Protein AF-A0A2P2QB20-F1 (afdb_monomer_lite)

pLDDT: mean 80.0, std 17.2, range [39.88, 95.81]

Radius of gyration: 18.42 Å; chains: 1; bounding box: 43×36×58 Å

InterPro domains:
  IPR040265 Protein CHUP1/IPGA1-like [PTHR31342] (1-76)
  IPR060071 IPGAL1-like, C-terminal [PF26700] (1-78)

Foldseek 3Di:
DVVVVVLLVVLVVLLVVLQVLLVVLVVVLVVDPDDPVNLVSLVVNLVSSVVSCVSSVHHDPSSVVSSVVSVVVNVVVVVVVVVVVVVVVVPPDDD

Structure (mmCIF, N/CA/C/O backbone):
data_AF-A0A2P2QB20-F1
#
_entry.id   AF-A0A2P2QB20-F1
#
loop_
_atom_site.group_PDB
_atom_site.id
_atom_site.type_symbol
_atom_site.label_atom_id
_atom_site.label_alt_id
_atom_site.label_comp_id
_atom_site.label_asym_id
_atom_site.label_entity_id
_atom_site.label_seq_id
_atom_site.pdbx_PDB_ins_code
_atom_site.Cartn_x
_atom_site.Cartn_y
_atom_site.Cartn_z
_atom_site.occupancy
_atom_site.B_iso_or_equiv
_atom_site.auth_seq_id
_atom_site.auth_comp_id
_atom_site.auth_asym_id
_atom_site.auth_atom_id
_atom_site.pdbx_PDB_model_num
ATOM 1 N N . MET A 1 1 ? -15.222 -0.365 28.065 1.00 62.03 1 MET A N 1
ATOM 2 C CA . MET A 1 1 ? -15.761 0.420 26.924 1.00 62.03 1 MET A CA 1
ATOM 3 C C . MET A 1 1 ? -14.778 1.453 26.352 1.00 62.03 1 MET A C 1
ATOM 5 O O . MET A 1 1 ? -14.877 1.716 25.164 1.00 62.03 1 MET A O 1
ATOM 9 N N . LEU A 1 2 ? -13.822 2.013 27.116 1.00 61.53 2 LEU A N 1
ATOM 10 C CA . LEU A 1 2 ? -12.831 2.985 26.597 1.00 61.53 2 LEU A CA 1
ATOM 11 C C . LEU A 1 2 ? -11.733 2.364 25.706 1.00 61.53 2 LEU A C 1
ATOM 13 O O . LEU A 1 2 ? -11.343 2.962 24.704 1.00 61.53 2 LEU A O 1
ATOM 17 N N . GLU A 1 3 ? -11.272 1.150 26.022 1.00 65.19 3 GLU A N 1
ATOM 18 C CA . GLU A 1 3 ? -10.196 0.480 25.268 1.00 65.19 3 GLU A CA 1
ATOM 19 C C . GLU A 1 3 ? -10.562 0.208 23.804 1.00 65.19 3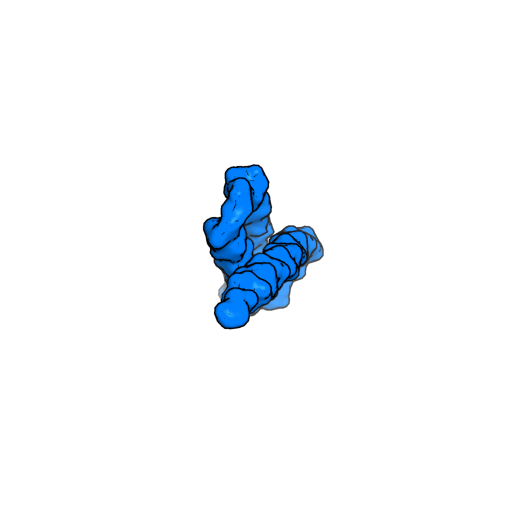 GLU A C 1
ATOM 21 O O . GLU A 1 3 ? -9.739 0.391 22.910 1.00 65.19 3 GLU A O 1
ATOM 26 N N . THR A 1 4 ? -11.823 -0.136 23.526 1.00 73.50 4 THR A N 1
ATOM 27 C CA . THR A 1 4 ? -12.314 -0.368 22.159 1.00 73.50 4 THR A CA 1
ATOM 28 C C . THR A 1 4 ? -12.188 0.885 21.282 1.00 73.50 4 THR A C 1
ATOM 30 O O . THR A 1 4 ? -11.875 0.785 20.092 1.00 73.50 4 THR A O 1
ATOM 33 N N . GLY A 1 5 ? -12.369 2.075 21.866 1.00 86.94 5 GLY A N 1
ATOM 34 C CA . GLY A 1 5 ? -12.201 3.351 21.169 1.00 86.94 5 GLY A CA 1
ATOM 35 C C . GLY A 1 5 ? -10.739 3.646 20.831 1.00 86.94 5 GLY A C 1
ATOM 36 O O . GLY A 1 5 ? -10.435 4.027 19.702 1.00 86.94 5 GLY A O 1
ATOM 37 N N . ILE A 1 6 ? -9.821 3.400 21.772 1.00 92.06 6 ILE A N 1
ATOM 38 C CA . ILE A 1 6 ? -8.376 3.593 21.566 1.00 92.06 6 ILE A CA 1
ATOM 39 C C . ILE A 1 6 ? -7.851 2.640 20.486 1.00 92.06 6 ILE A C 1
ATOM 41 O O . ILE A 1 6 ? -7.168 3.082 19.564 1.00 92.06 6 ILE A O 1
ATOM 45 N N . ILE A 1 7 ? -8.228 1.358 20.536 1.00 91.31 7 ILE A N 1
ATOM 46 C CA . ILE A 1 7 ? -7.847 0.370 19.512 1.00 91.31 7 ILE A CA 1
ATOM 47 C C . ILE A 1 7 ? -8.325 0.821 18.128 1.00 91.31 7 ILE A C 1
ATOM 49 O O . ILE A 1 7 ? -7.567 0.759 17.160 1.00 91.31 7 ILE A O 1
ATOM 53 N N . SER A 1 8 ? -9.558 1.322 18.031 1.00 91.50 8 SER A N 1
ATOM 54 C CA . SER A 1 8 ? -10.116 1.822 16.770 1.00 91.50 8 SER A CA 1
ATOM 55 C C . SER A 1 8 ? -9.337 3.027 16.232 1.00 91.50 8 SER A C 1
ATOM 57 O O . SER A 1 8 ? -9.054 3.092 15.036 1.00 91.50 8 SER A O 1
ATOM 59 N N . GLN A 1 9 ? -8.916 3.949 17.104 1.00 93.75 9 GLN A N 1
ATOM 60 C CA . GLN A 1 9 ? -8.074 5.081 16.708 1.00 93.75 9 GLN A CA 1
ATOM 61 C C . GLN A 1 9 ? -6.681 4.648 16.248 1.00 93.75 9 GLN A C 1
ATOM 63 O O . GLN A 1 9 ? -6.188 5.169 15.248 1.00 93.75 9 GLN A O 1
ATOM 68 N N . ILE A 1 10 ? -6.064 3.674 16.923 1.00 95.25 10 ILE A N 1
ATOM 69 C CA . ILE A 1 10 ? -4.766 3.121 16.517 1.00 95.25 10 ILE A CA 1
ATOM 70 C C . ILE A 1 10 ? -4.887 2.481 15.133 1.00 95.25 10 ILE A C 1
ATOM 72 O O . ILE A 1 10 ? -4.101 2.809 14.248 1.00 95.25 10 ILE A O 1
ATOM 76 N N . LYS A 1 11 ? -5.906 1.642 14.905 1.00 94.44 11 LYS A N 1
ATOM 77 C CA . LYS A 1 11 ? -6.171 1.040 13.588 1.00 94.44 11 LYS A CA 1
ATOM 78 C C . LYS A 1 11 ? -6.332 2.103 12.504 1.00 94.44 11 LYS A C 1
ATOM 80 O O . LYS A 1 11 ? -5.680 2.018 11.467 1.00 94.44 11 LYS A O 1
ATOM 85 N N . LEU A 1 12 ? -7.132 3.138 12.762 1.00 93.00 12 LEU A N 1
ATOM 86 C CA . LEU A 1 12 ? -7.331 4.240 11.821 1.00 93.00 12 LEU A CA 1
ATOM 87 C C . LEU A 1 12 ? -6.024 4.995 11.529 1.00 93.00 12 LEU A C 1
ATOM 89 O O . LEU A 1 12 ? -5.738 5.322 10.376 1.00 93.00 12 LEU A O 1
ATOM 93 N N . ALA A 1 13 ? -5.214 5.265 12.553 1.00 94.56 13 ALA A N 1
ATOM 94 C CA . ALA A 1 13 ? -3.912 5.901 12.389 1.00 94.56 13 ALA A CA 1
ATOM 95 C C . ALA A 1 13 ? -2.957 5.032 11.554 1.00 94.56 13 ALA A C 1
ATOM 97 O O . ALA A 1 13 ? -2.269 5.556 10.676 1.00 94.56 13 ALA A O 1
ATOM 98 N N . SER A 1 14 ? -2.961 3.712 11.761 1.00 95.06 14 SER A N 1
ATOM 99 C CA . SER A 1 14 ? -2.177 2.768 10.963 1.00 95.06 14 SER A CA 1
ATOM 100 C C . SER A 1 14 ? -2.605 2.760 9.494 1.00 95.06 14 SER A C 1
ATOM 102 O O . SER A 1 14 ? -1.738 2.804 8.626 1.00 95.06 14 SER A O 1
ATOM 104 N N . VAL A 1 15 ? -3.908 2.784 9.191 1.00 94.56 15 VAL A N 1
ATOM 105 C CA . VAL A 1 15 ? -4.411 2.866 7.803 1.00 94.56 15 VAL A CA 1
ATOM 106 C C . VAL A 1 15 ? -3.972 4.173 7.134 1.00 94.56 15 VAL A C 1
ATOM 108 O O . VAL A 1 15 ? -3.440 4.161 6.025 1.00 94.56 15 VAL A O 1
ATOM 111 N N . LYS A 1 16 ? -4.077 5.308 7.837 1.00 94.19 16 LYS A N 1
ATOM 112 C CA . LYS A 1 16 ? -3.584 6.604 7.334 1.00 94.19 16 LYS A CA 1
ATOM 113 C C . LYS A 1 16 ? -2.076 6.589 7.072 1.00 94.19 16 LYS A C 1
ATOM 115 O O . LYS A 1 16 ? -1.609 7.183 6.098 1.00 94.19 16 LYS A O 1
ATOM 120 N N . LEU A 1 17 ? -1.305 5.928 7.934 1.00 94.69 17 LEU A N 1
ATOM 121 C CA . LEU A 1 17 ? 0.128 5.740 7.732 1.00 94.69 17 LEU A CA 1
ATOM 122 C C . LEU A 1 17 ? 0.406 4.851 6.515 1.00 94.69 17 LEU A C 1
ATOM 124 O O . LEU A 1 17 ? 1.279 5.194 5.719 1.00 94.69 17 LEU A O 1
ATOM 128 N N . ALA A 1 18 ? -0.355 3.767 6.337 1.00 93.56 18 ALA A N 1
ATOM 129 C CA . ALA A 1 18 ? -0.251 2.901 5.168 1.00 93.56 18 ALA A CA 1
ATOM 130 C C . ALA A 1 18 ? -0.434 3.690 3.877 1.00 93.56 18 ALA A C 1
ATOM 132 O O . ALA A 1 18 ? 0.444 3.648 3.021 1.00 93.56 18 ALA A O 1
ATOM 133 N N . MET A 1 19 ? -1.480 4.511 3.785 1.00 91.75 19 MET A N 1
ATOM 134 C CA . MET A 1 19 ? -1.701 5.378 2.628 1.00 91.75 19 MET A CA 1
ATOM 135 C C . MET A 1 19 ? -0.503 6.305 2.354 1.00 91.75 19 MET A C 1
ATOM 137 O O . MET A 1 19 ? -0.053 6.417 1.213 1.00 91.75 19 MET A O 1
ATOM 141 N N . LYS A 1 20 ? 0.050 6.962 3.383 1.00 93.00 20 LYS A N 1
ATOM 142 C CA . LYS A 1 20 ? 1.235 7.828 3.226 1.00 93.00 20 LYS A CA 1
ATOM 143 C C . LYS A 1 20 ? 2.462 7.049 2.754 1.00 93.00 20 LYS A C 1
ATOM 145 O O . LYS A 1 20 ? 3.217 7.555 1.929 1.00 93.00 20 LYS A O 1
ATOM 150 N N . CYS A 1 21 ? 2.660 5.840 3.271 1.00 92.19 21 CYS A N 1
ATOM 151 C CA . CYS A 1 21 ? 3.744 4.962 2.855 1.00 92.19 21 CYS A CA 1
ATOM 152 C C . CYS A 1 21 ? 3.575 4.530 1.395 1.00 92.19 21 CYS A C 1
ATOM 154 O O . CYS A 1 21 ? 4.515 4.698 0.631 1.00 92.19 21 CYS A O 1
ATOM 156 N N . MET A 1 22 ? 2.381 4.093 0.977 1.00 90.88 22 MET A N 1
ATOM 157 C CA . MET A 1 22 ? 2.118 3.710 -0.417 1.00 90.88 22 MET A CA 1
ATOM 158 C C . MET A 1 22 ? 2.413 4.866 -1.377 1.00 90.88 22 MET A C 1
ATOM 160 O O . MET A 1 22 ? 3.097 4.673 -2.373 1.00 90.88 22 MET A O 1
ATOM 164 N N . LYS A 1 23 ? 1.996 6.093 -1.034 1.00 90.56 23 LYS A N 1
ATOM 165 C CA . LYS A 1 23 ? 2.314 7.293 -1.827 1.00 90.56 23 LYS A CA 1
ATOM 166 C C . LYS A 1 23 ? 3.822 7.547 -1.932 1.00 90.56 23 LYS A C 1
ATOM 168 O O . LYS A 1 23 ? 4.299 7.914 -2.999 1.00 90.56 23 LYS A O 1
ATOM 173 N N . ARG A 1 24 ? 4.571 7.352 -0.839 1.00 92.81 24 ARG A N 1
ATOM 174 C CA . ARG A 1 24 ? 6.038 7.495 -0.841 1.00 92.81 24 ARG A CA 1
ATOM 175 C C . ARG A 1 24 ? 6.726 6.411 -1.653 1.00 92.81 24 ARG A C 1
ATOM 177 O O . ARG A 1 24 ? 7.644 6.737 -2.388 1.00 92.81 24 ARG A O 1
ATOM 184 N N . VAL A 1 25 ? 6.282 5.163 -1.526 1.00 92.12 25 VAL A N 1
ATOM 185 C CA . VAL A 1 25 ? 6.786 4.049 -2.332 1.00 92.12 25 VAL A CA 1
ATOM 186 C C . VAL A 1 25 ? 6.563 4.368 -3.803 1.00 92.12 25 VAL A C 1
ATOM 188 O O . VAL A 1 25 ? 7.530 4.397 -4.546 1.00 92.12 25 VAL A O 1
ATOM 191 N N . SER A 1 26 ? 5.344 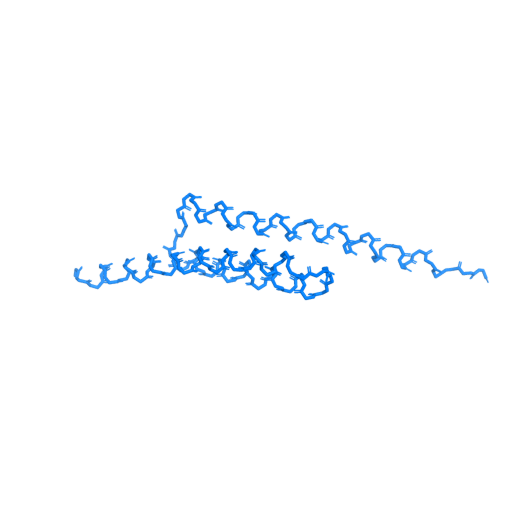4.743 -4.201 1.00 88.88 26 SER A N 1
ATOM 192 C CA . SER A 1 26 ? 5.061 5.146 -5.581 1.00 88.88 26 SER A CA 1
ATOM 193 C C . SER A 1 26 ? 5.971 6.271 -6.067 1.00 88.88 26 SER A C 1
ATOM 195 O O . SER A 1 26 ? 6.525 6.136 -7.144 1.00 88.88 26 SER A O 1
ATOM 197 N N . ALA A 1 27 ? 6.177 7.334 -5.281 1.00 90.69 27 ALA A N 1
ATOM 198 C CA . ALA A 1 27 ? 7.084 8.420 -5.659 1.00 90.69 27 ALA A CA 1
ATOM 199 C C . ALA A 1 27 ? 8.555 7.974 -5.761 1.00 90.69 27 ALA A C 1
ATOM 201 O O . ALA A 1 27 ? 9.267 8.442 -6.639 1.00 90.69 27 ALA A O 1
ATOM 202 N N . GLY A 1 28 ? 9.007 7.073 -4.882 1.00 89.19 28 GLY A N 1
ATOM 203 C CA . GLY A 1 28 ? 10.349 6.490 -4.945 1.00 89.19 28 GLY A CA 1
ATOM 204 C C . GLY A 1 28 ? 10.562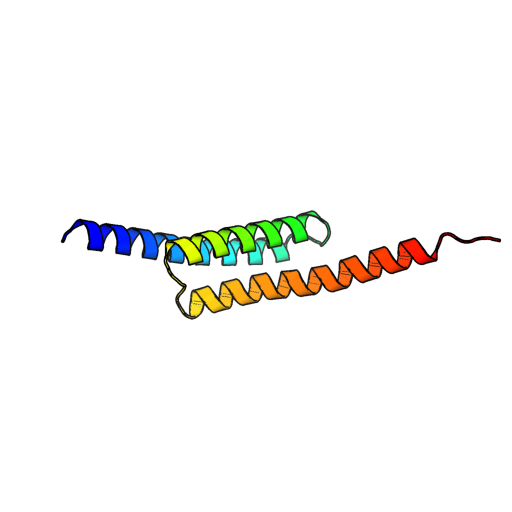 5.641 -6.197 1.00 89.19 28 GLY A C 1
ATOM 205 O O . GLY A 1 28 ? 11.631 5.702 -6.791 1.00 89.19 28 GLY A O 1
ATOM 206 N N . LEU A 1 29 ? 9.528 4.926 -6.646 1.00 88.31 29 LEU A N 1
ATOM 207 C CA . LEU A 1 29 ? 9.569 4.141 -7.885 1.00 88.31 29 LEU A CA 1
ATOM 208 C C . LEU A 1 29 ? 9.697 5.008 -9.142 1.00 88.31 29 LEU A C 1
ATOM 210 O O . LEU A 1 29 ? 10.221 4.536 -10.135 1.00 88.31 29 LEU A O 1
ATOM 214 N N . GLU A 1 30 ? 9.261 6.270 -9.108 1.00 86.62 30 GLU A N 1
ATOM 215 C CA . GLU A 1 30 ? 9.489 7.193 -10.232 1.00 86.62 30 GLU A CA 1
ATOM 216 C C . GLU A 1 30 ? 10.940 7.718 -10.279 1.00 86.62 30 GLU A C 1
ATOM 218 O O . GLU A 1 30 ? 11.349 8.311 -11.274 1.00 86.62 30 GLU A O 1
ATOM 223 N N . ILE A 1 31 ? 11.710 7.552 -9.195 1.00 87.06 31 ILE A N 1
ATOM 224 C CA . ILE A 1 31 ? 13.109 8.003 -9.086 1.00 87.06 31 ILE A CA 1
ATOM 225 C C . ILE A 1 31 ? 14.079 6.862 -9.414 1.00 87.06 31 ILE A C 1
ATOM 227 O O . ILE A 1 31 ? 15.152 7.108 -9.963 1.00 87.06 31 ILE A O 1
ATOM 231 N N . VAL A 1 32 ? 13.726 5.629 -9.047 1.00 83.69 32 VAL A N 1
ATOM 232 C CA . VAL A 1 32 ? 14.545 4.444 -9.318 1.00 83.69 32 VAL A CA 1
ATOM 233 C C . VAL A 1 32 ? 14.411 4.064 -10.795 1.00 83.69 32 VAL A C 1
ATOM 235 O O . VAL A 1 32 ? 13.321 3.750 -11.260 1.00 83.69 32 VAL A O 1
ATOM 238 N N . ASP A 1 33 ? 15.526 4.066 -11.528 1.00 77.00 33 ASP A N 1
ATOM 239 C CA . ASP A 1 33 ? 15.578 3.706 -12.954 1.00 77.00 33 ASP A CA 1
ATOM 240 C C . ASP A 1 33 ? 15.697 2.185 -13.146 1.00 77.00 33 ASP A C 1
ATOM 242 O O . ASP A 1 33 ? 16.687 1.658 -13.658 1.00 77.00 33 ASP A O 1
ATOM 246 N N . GLY A 1 34 ? 14.688 1.456 -12.672 1.00 75.75 34 GLY A N 1
ATOM 247 C CA . GLY A 1 34 ? 14.626 0.009 -12.827 1.00 75.75 34 GLY A CA 1
ATOM 248 C C . GLY A 1 34 ? 15.618 -0.789 -11.978 1.00 75.75 34 GLY A C 1
ATOM 249 O O . GLY A 1 34 ? 16.452 -0.274 -11.233 1.00 75.75 34 GLY A O 1
ATOM 250 N N . GLY A 1 35 ? 15.529 -2.112 -12.110 1.00 81.50 35 GLY A N 1
ATOM 251 C CA . GLY A 1 35 ? 16.463 -3.050 -11.492 1.00 81.50 35 GLY A CA 1
ATOM 252 C C . GLY A 1 35 ? 16.004 -3.606 -10.136 1.00 81.50 35 GLY A C 1
ATOM 253 O O . GLY A 1 35 ? 14.852 -3.440 -9.736 1.00 81.50 35 GLY A O 1
ATOM 254 N N . PRO A 1 36 ? 16.893 -4.328 -9.430 1.00 82.38 36 PRO A N 1
ATOM 255 C CA . PRO A 1 36 ? 16.531 -5.080 -8.226 1.00 82.38 36 PRO A CA 1
ATOM 256 C C . PRO A 1 36 ? 16.068 -4.189 -7.063 1.00 82.38 36 PRO A C 1
ATOM 258 O O . PRO A 1 36 ? 15.266 -4.630 -6.245 1.00 82.38 36 PRO A O 1
ATOM 261 N N . GLU A 1 37 ? 16.532 -2.938 -7.005 1.00 87.12 37 GLU A N 1
ATOM 262 C CA . GLU A 1 37 ? 16.123 -1.968 -5.984 1.00 87.12 37 GLU A CA 1
ATOM 263 C C . GLU A 1 37 ? 14.649 -1.558 -6.135 1.00 87.12 37 GLU A C 1
ATOM 265 O O . GLU A 1 37 ? 13.925 -1.470 -5.141 1.00 87.12 37 GLU A O 1
ATOM 270 N N . GLU A 1 38 ? 14.172 -1.384 -7.374 1.00 87.12 38 GLU A N 1
ATOM 271 C CA . GLU A 1 38 ? 12.764 -1.087 -7.659 1.00 87.12 38 GLU A CA 1
ATOM 272 C C . GLU A 1 38 ? 11.864 -2.244 -7.196 1.00 87.12 38 GLU A C 1
ATOM 274 O O . GLU A 1 38 ? 10.879 -2.044 -6.480 1.00 87.12 38 GLU A O 1
ATOM 279 N N . GLU A 1 39 ? 12.232 -3.476 -7.560 1.00 86.31 39 GLU A N 1
ATOM 280 C CA . GLU A 1 39 ? 11.484 -4.680 -7.195 1.00 86.31 39 GLU A CA 1
ATOM 281 C C . GLU A 1 39 ? 11.442 -4.876 -5.675 1.00 86.31 39 GLU A C 1
ATOM 283 O O . GLU A 1 39 ? 10.381 -5.162 -5.106 1.00 86.31 39 GLU A O 1
ATOM 288 N N . GLU A 1 40 ? 12.572 -4.673 -4.995 1.00 89.31 40 GLU A N 1
ATOM 289 C CA . GLU A 1 40 ? 12.638 -4.772 -3.544 1.00 89.31 40 GLU A CA 1
ATOM 290 C C . GLU A 1 40 ? 11.743 -3.725 -2.871 1.00 89.31 40 GLU A C 1
ATOM 292 O O . GLU A 1 40 ? 10.965 -4.067 -1.972 1.00 89.31 40 GLU A O 1
ATOM 297 N N . LEU A 1 41 ? 11.778 -2.477 -3.343 1.00 90.69 41 LEU A N 1
ATOM 298 C CA . LEU A 1 41 ? 10.950 -1.394 -2.817 1.00 90.69 41 LEU A CA 1
ATOM 299 C C . LEU A 1 41 ? 9.452 -1.707 -2.966 1.00 90.69 41 LEU A C 1
ATOM 301 O O . LEU A 1 41 ? 8.672 -1.508 -2.025 1.00 90.69 41 LEU A O 1
ATOM 305 N N . ILE A 1 42 ? 9.046 -2.272 -4.107 1.00 90.19 42 ILE A N 1
ATOM 306 C CA . ILE A 1 42 ? 7.674 -2.738 -4.337 1.00 90.19 42 ILE A CA 1
ATOM 307 C C . ILE A 1 42 ? 7.306 -3.853 -3.351 1.00 90.19 42 ILE A C 1
ATOM 309 O O . ILE A 1 42 ? 6.268 -3.774 -2.685 1.00 90.19 42 ILE A O 1
ATOM 313 N N . VAL A 1 43 ? 8.135 -4.894 -3.228 1.00 90.62 43 VAL A N 1
ATOM 314 C CA . VAL A 1 43 ? 7.862 -6.044 -2.350 1.00 90.62 43 VAL A CA 1
ATOM 315 C C . VAL A 1 43 ? 7.752 -5.604 -0.892 1.00 90.62 43 VAL A C 1
ATOM 317 O O . VAL A 1 43 ? 6.850 -6.056 -0.176 1.00 90.62 43 VAL A O 1
ATOM 320 N N . GLN A 1 44 ? 8.624 -4.706 -0.440 1.00 92.50 44 GLN A N 1
ATOM 321 C CA . GLN A 1 44 ? 8.569 -4.143 0.905 1.00 92.50 44 GLN A CA 1
ATOM 322 C C . GLN A 1 44 ? 7.280 -3.342 1.124 1.00 92.50 44 GLN A C 1
ATOM 324 O O . GLN A 1 44 ? 6.585 -3.568 2.121 1.00 92.50 44 GLN A O 1
ATOM 329 N N . GLY A 1 45 ? 6.906 -2.478 0.176 1.00 92.75 45 GLY A N 1
ATOM 330 C CA . GLY A 1 45 ? 5.665 -1.707 0.240 1.00 92.75 45 GLY A CA 1
ATOM 331 C C . GLY A 1 45 ? 4.420 -2.601 0.304 1.00 92.75 45 GLY A C 1
ATOM 332 O O . GLY A 1 45 ? 3.572 -2.423 1.182 1.00 92.75 45 GLY A O 1
ATOM 333 N N . VAL A 1 46 ? 4.339 -3.632 -0.542 1.00 92.00 46 VAL A N 1
ATOM 334 C CA . VAL A 1 46 ? 3.216 -4.585 -0.543 1.00 92.00 46 VAL A CA 1
ATOM 335 C C . VAL A 1 46 ? 3.138 -5.362 0.774 1.00 92.00 46 VAL A C 1
ATOM 337 O O . VAL A 1 46 ? 2.057 -5.479 1.359 1.00 92.00 46 VAL A O 1
ATOM 340 N N . ARG A 1 47 ? 4.269 -5.871 1.283 1.00 93.38 47 ARG A N 1
ATOM 341 C CA . ARG A 1 47 ? 4.323 -6.604 2.562 1.00 93.38 47 ARG A CA 1
ATOM 342 C C . ARG A 1 47 ? 3.877 -5.733 3.726 1.00 93.38 47 ARG A C 1
ATOM 344 O O . ARG A 1 47 ? 3.111 -6.193 4.574 1.00 93.38 47 ARG A O 1
ATOM 351 N N . PHE A 1 48 ? 4.335 -4.487 3.761 1.00 94.75 48 PHE A N 1
ATOM 352 C CA . PHE A 1 48 ? 3.938 -3.531 4.781 1.00 94.75 48 PHE A CA 1
ATOM 353 C C . PHE A 1 48 ? 2.427 -3.272 4.747 1.00 94.75 48 PHE A C 1
ATOM 355 O O . PHE A 1 48 ? 1.756 -3.443 5.767 1.00 94.75 48 PHE A O 1
ATOM 362 N N . ALA A 1 49 ? 1.867 -2.946 3.579 1.00 93.50 49 ALA A N 1
ATOM 363 C CA . ALA A 1 49 ? 0.433 -2.710 3.438 1.00 93.50 49 ALA A CA 1
ATOM 364 C C . ALA A 1 49 ? -0.397 -3.935 3.842 1.00 93.50 49 ALA A C 1
ATOM 366 O O . ALA A 1 49 ? -1.365 -3.801 4.587 1.00 93.50 49 ALA A O 1
ATOM 367 N N . PHE A 1 50 ? 0.020 -5.143 3.458 1.00 92.69 50 PHE A N 1
ATOM 368 C CA . PHE A 1 50 ? -0.665 -6.362 3.882 1.00 92.69 50 PHE A CA 1
ATOM 369 C C . PHE A 1 50 ? -0.688 -6.518 5.410 1.00 92.69 50 PHE A C 1
ATOM 371 O O . PHE A 1 50 ? -1.721 -6.858 5.984 1.00 92.69 50 PHE A O 1
ATOM 378 N N . ARG A 1 51 ? 0.414 -6.214 6.108 1.00 95.81 51 ARG A N 1
ATOM 379 C CA . ARG A 1 51 ? 0.444 -6.261 7.581 1.00 95.81 51 ARG A CA 1
ATOM 380 C C . ARG A 1 51 ? -0.517 -5.256 8.210 1.00 95.81 51 ARG A C 1
ATOM 382 O O . ARG A 1 51 ? -1.215 -5.618 9.156 1.00 95.81 51 ARG A O 1
ATOM 389 N N . VAL A 1 52 ? -0.599 -4.037 7.677 1.00 95.56 52 VAL A N 1
ATOM 390 C CA . VAL A 1 52 ? -1.550 -3.034 8.179 1.00 95.56 52 VAL A CA 1
ATOM 391 C C . VAL A 1 52 ? -2.993 -3.445 7.892 1.00 95.56 52 VAL A C 1
ATOM 393 O O . VAL A 1 52 ? -3.834 -3.309 8.775 1.00 95.56 52 VAL A O 1
ATOM 396 N N . HIS A 1 53 ? -3.275 -4.006 6.715 1.00 93.44 53 HIS A N 1
ATOM 397 C CA . HIS A 1 53 ? -4.593 -4.541 6.370 1.00 93.44 53 HIS A CA 1
ATOM 398 C C . HIS A 1 53 ? -5.049 -5.599 7.385 1.00 93.44 53 HIS A C 1
ATOM 400 O O . HIS A 1 53 ? -6.139 -5.485 7.948 1.00 93.44 53 HIS A O 1
ATOM 406 N N . GLN A 1 54 ? -4.194 -6.589 7.674 1.00 95.31 54 GLN A N 1
ATOM 407 C CA . GLN A 1 54 ? -4.484 -7.643 8.655 1.00 95.31 54 GLN A CA 1
ATOM 408 C C . GLN A 1 54 ? -4.705 -7.076 10.066 1.00 95.31 54 GLN A C 1
ATOM 410 O O . GLN A 1 54 ? -5.568 -7.556 10.795 1.00 95.31 54 GLN A O 1
ATOM 415 N N . PHE A 1 55 ? -3.941 -6.051 10.451 1.00 94.44 55 PHE A N 1
ATOM 416 C CA . PHE A 1 55 ? -4.066 -5.402 11.756 1.00 94.44 55 PHE A CA 1
ATOM 417 C C . PHE A 1 55 ? -5.359 -4.581 11.890 1.00 94.44 55 PHE A C 1
ATOM 419 O O . PHE A 1 55 ? -6.083 -4.694 12.883 1.00 94.44 55 PHE A O 1
ATOM 426 N N . ALA A 1 56 ? -5.665 -3.753 10.891 1.00 93.88 56 ALA A N 1
ATOM 427 C CA . ALA A 1 56 ? -6.833 -2.880 10.897 1.00 93.88 56 ALA A CA 1
ATOM 428 C C . ALA A 1 56 ? -8.141 -3.647 10.645 1.00 93.88 56 ALA A C 1
ATOM 430 O O . ALA A 1 56 ? -9.192 -3.227 11.129 1.00 93.88 56 ALA A O 1
ATOM 431 N N . GLY A 1 57 ? -8.067 -4.810 9.991 1.00 93.25 57 GLY A N 1
ATOM 432 C CA . GLY A 1 57 ? -9.228 -5.583 9.549 1.00 93.25 57 GLY A CA 1
ATOM 433 C C . GLY A 1 57 ? -9.777 -5.103 8.205 1.00 93.25 57 GLY A C 1
ATOM 434 O O . GLY A 1 57 ? -10.964 -5.264 7.946 1.00 93.25 57 GLY A O 1
ATOM 435 N N . GLY A 1 58 ? -8.931 -4.480 7.381 1.00 92.00 58 GLY A N 1
ATOM 436 C CA . GLY A 1 58 ? -9.313 -3.905 6.097 1.00 92.00 58 GLY A CA 1
ATOM 437 C C . GLY A 1 58 ? -8.778 -2.493 5.878 1.00 92.00 58 GLY A C 1
ATOM 438 O O . GLY A 1 58 ? -8.167 -1.882 6.756 1.00 92.00 58 GLY A O 1
ATOM 439 N N . PHE A 1 59 ? -9.037 -1.984 4.679 1.00 90.88 59 PHE A N 1
ATOM 440 C CA . PHE A 1 59 ? -8.734 -0.625 4.246 1.00 90.88 59 PHE A CA 1
ATOM 441 C 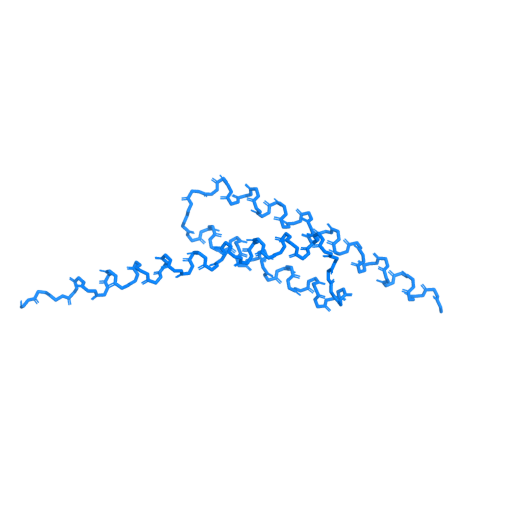C . PHE A 1 59 ? -10.004 0.055 3.739 1.00 90.88 59 PHE A C 1
ATOM 443 O O . PHE A 1 59 ? -10.931 -0.607 3.275 1.00 90.88 59 PHE A O 1
ATOM 450 N N . ASP A 1 60 ? -10.032 1.384 3.807 1.00 89.00 60 ASP A N 1
ATOM 451 C CA . ASP A 1 60 ? -11.018 2.179 3.083 1.00 89.00 60 ASP A CA 1
ATOM 452 C C . ASP A 1 60 ? -10.761 2.130 1.565 1.00 89.00 60 ASP A C 1
ATOM 454 O O . ASP A 1 60 ? -9.715 1.668 1.100 1.00 89.00 60 ASP A O 1
ATOM 458 N N . VAL A 1 61 ? -11.728 2.615 0.785 1.00 88.94 61 VAL A N 1
ATOM 459 C CA . VAL A 1 61 ? -11.708 2.548 -0.684 1.00 88.94 61 VAL A CA 1
ATOM 460 C C . VAL A 1 61 ? -10.481 3.242 -1.283 1.00 88.94 61 VAL A C 1
ATOM 462 O O . VAL A 1 61 ? -9.868 2.706 -2.208 1.00 88.94 61 VAL A O 1
ATOM 465 N N . GLU A 1 62 ? -10.087 4.403 -0.756 1.00 87.25 62 GLU A N 1
ATOM 466 C CA . GLU A 1 62 ? -8.936 5.145 -1.278 1.00 87.25 62 GLU A CA 1
ATOM 467 C C . GLU A 1 62 ? -7.629 4.411 -0.975 1.00 87.25 62 GLU A C 1
ATOM 469 O O . GLU A 1 62 ? -6.773 4.263 -1.851 1.00 87.25 62 GLU A O 1
ATOM 474 N N . THR A 1 63 ? -7.487 3.894 0.247 1.00 86.94 63 T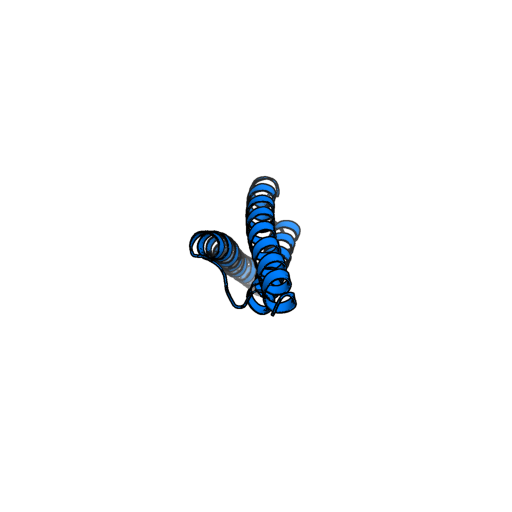HR A N 1
ATOM 475 C CA . THR A 1 63 ? -6.305 3.121 0.642 1.00 86.94 63 THR A CA 1
ATOM 476 C C . THR A 1 63 ? -6.206 1.801 -0.132 1.00 86.94 63 THR A C 1
ATOM 478 O O . THR A 1 63 ? -5.112 1.430 -0.564 1.00 86.94 63 THR A O 1
ATOM 481 N N . MET A 1 64 ? -7.328 1.114 -0.381 1.00 89.69 64 MET A N 1
ATOM 482 C CA . MET A 1 64 ? -7.367 -0.087 -1.228 1.00 89.69 64 MET A CA 1
ATOM 483 C C . MET A 1 64 ? -6.895 0.202 -2.650 1.00 89.69 64 MET A C 1
ATOM 485 O O . MET A 1 64 ? -6.125 -0.583 -3.202 1.00 89.69 64 MET A O 1
ATOM 489 N N . ARG A 1 65 ? -7.311 1.335 -3.229 1.00 90.06 65 ARG A N 1
ATOM 490 C CA . ARG A 1 65 ? -6.881 1.746 -4.569 1.00 90.06 65 ARG A CA 1
ATOM 491 C C . ARG A 1 65 ? -5.367 1.942 -4.638 1.00 90.06 65 ARG A C 1
ATOM 493 O O . ARG A 1 65 ? -4.723 1.346 -5.494 1.00 90.06 65 ARG A O 1
ATOM 500 N N . ALA A 1 66 ? -4.795 2.690 -3.693 1.00 87.31 66 ALA A N 1
ATOM 501 C CA . ALA A 1 66 ? -3.350 2.925 -3.634 1.00 87.31 66 ALA A CA 1
ATOM 502 C C . ALA A 1 66 ? -2.548 1.622 -3.447 1.00 87.31 66 ALA A C 1
ATOM 504 O O . ALA A 1 66 ? -1.482 1.444 -4.033 1.00 87.31 66 ALA A O 1
ATOM 505 N N . PHE A 1 67 ? -3.064 0.685 -2.647 1.00 87.12 67 PHE A N 1
ATOM 506 C CA . PHE A 1 67 ? -2.450 -0.632 -2.482 1.00 87.12 67 PHE A CA 1
ATOM 507 C C . PHE A 1 67 ? -2.521 -1.479 -3.760 1.00 87.12 67 PHE A C 1
ATOM 509 O O . PHE A 1 67 ? -1.559 -2.167 -4.106 1.00 87.12 67 PHE A O 1
ATOM 516 N N . GLN A 1 68 ? -3.649 -1.435 -4.468 1.00 87.06 68 GLN A N 1
ATOM 517 C CA . GLN A 1 68 ? -3.847 -2.178 -5.708 1.00 87.06 68 GLN A CA 1
ATOM 518 C C . GLN A 1 68 ? -2.912 -1.687 -6.814 1.00 87.06 68 GLN A C 1
ATOM 520 O O . GLN A 1 68 ? -2.263 -2.511 -7.451 1.00 87.06 68 GLN A O 1
ATOM 525 N N . GLU A 1 69 ? -2.761 -0.369 -6.955 1.00 86.38 69 GLU A N 1
ATOM 526 C CA . GLU A 1 69 ? -1.796 0.248 -7.872 1.00 86.38 69 GLU A CA 1
ATOM 527 C C . GLU A 1 69 ? -0.369 -0.253 -7.607 1.00 86.38 69 GLU A C 1
ATOM 529 O O . GLU A 1 69 ? 0.326 -0.664 -8.537 1.00 86.38 69 GLU A O 1
ATOM 534 N N . LEU A 1 70 ? 0.051 -0.314 -6.337 1.00 84.00 70 LEU A N 1
ATOM 535 C CA . LEU A 1 70 ? 1.374 -0.832 -5.981 1.00 84.00 70 LEU A CA 1
ATOM 536 C C . LEU A 1 70 ? 1.539 -2.322 -6.329 1.00 84.00 70 LEU A C 1
ATOM 538 O O . LEU A 1 70 ? 2.573 -2.731 -6.857 1.00 84.00 70 LEU A O 1
ATOM 542 N N . ARG A 1 71 ? 0.520 -3.142 -6.049 1.00 82.44 71 ARG A N 1
ATOM 543 C CA . ARG A 1 71 ? 0.533 -4.580 -6.359 1.00 82.44 71 ARG A CA 1
ATOM 544 C C . ARG A 1 71 ? 0.578 -4.844 -7.864 1.00 82.44 71 ARG A C 1
ATOM 546 O O . ARG A 1 71 ? 1.207 -5.804 -8.311 1.00 82.44 71 ARG A O 1
ATOM 553 N N . ASP A 1 72 ? -0.118 -4.032 -8.648 1.00 83.25 72 ASP A N 1
ATOM 554 C CA . ASP A 1 72 ? -0.171 -4.201 -10.095 1.00 83.25 72 ASP A CA 1
ATOM 555 C C . ASP A 1 72 ? 1.170 -3.806 -10.739 1.00 83.25 72 ASP A C 1
ATOM 557 O O . ASP A 1 72 ? 1.631 -4.511 -11.642 1.00 83.25 72 ASP A O 1
ATOM 561 N N . LYS A 1 73 ? 1.883 -2.811 -10.183 1.00 77.06 73 LYS A N 1
ATOM 562 C CA . LYS A 1 73 ? 3.292 -2.544 -10.530 1.00 77.06 73 LYS A CA 1
ATOM 563 C C . LYS A 1 73 ? 4.180 -3.777 -10.288 1.00 77.06 73 LYS A C 1
ATOM 565 O O . LYS A 1 73 ? 4.917 -4.160 -11.195 1.00 77.06 73 LYS A O 1
ATOM 570 N N . THR A 1 74 ? 4.014 -4.491 -9.161 1.00 72.00 74 THR A N 1
ATOM 571 C CA . THR A 1 74 ? 4.732 -5.760 -8.879 1.00 72.00 74 THR A CA 1
ATOM 572 C C . THR A 1 74 ? 4.528 -6.811 -9.969 1.00 72.00 74 THR A C 1
ATOM 574 O O . THR A 1 74 ? 5.460 -7.510 -10.366 1.00 72.00 74 THR A O 1
ATOM 577 N N . ARG A 1 75 ? 3.287 -6.959 -1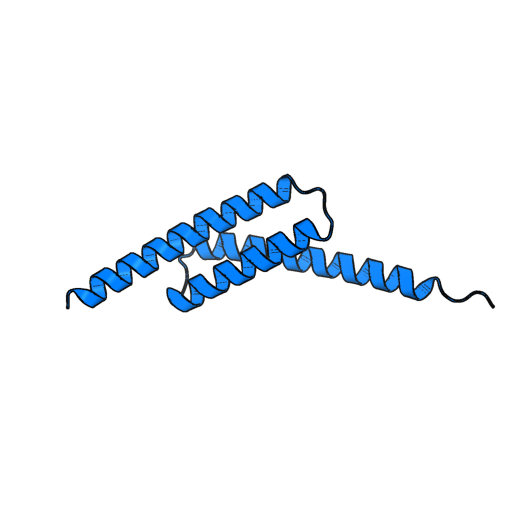0.447 1.00 67.62 75 ARG A N 1
ATOM 578 C CA . ARG A 1 75 ? 2.941 -7.963 -11.463 1.00 67.62 75 ARG A CA 1
ATOM 579 C C . ARG A 1 75 ? 3.581 -7.648 -12.808 1.00 67.62 75 ARG A C 1
ATOM 581 O O . ARG A 1 75 ? 3.976 -8.579 -13.503 1.00 67.62 75 ARG A O 1
ATOM 588 N N . SER A 1 76 ? 3.716 -6.368 -13.149 1.00 63.59 76 SER A N 1
ATOM 589 C CA . SER A 1 76 ? 4.409 -5.958 -14.372 1.00 63.59 76 SER A CA 1
ATOM 590 C C . SER A 1 76 ? 5.907 -6.304 -14.318 1.00 63.59 76 SER A C 1
ATOM 592 O O . SER A 1 76 ? 6.426 -6.892 -15.268 1.00 63.59 76 SER A O 1
ATOM 594 N N . CYS A 1 77 ? 6.563 -6.098 -13.166 1.00 57.53 77 CYS A N 1
ATOM 595 C CA . CYS A 1 77 ? 7.975 -6.448 -12.965 1.00 57.53 77 CYS A CA 1
ATOM 596 C C . CYS A 1 77 ? 8.220 -7.962 -13.102 1.00 57.53 77 CYS A C 1
ATOM 598 O O . CYS A 1 77 ? 9.198 -8.392 -13.720 1.00 57.53 77 CYS A O 1
ATOM 600 N N . HIS A 1 78 ? 7.300 -8.794 -12.595 1.00 55.97 78 HIS A N 1
ATOM 601 C CA . HIS A 1 78 ? 7.436 -10.252 -12.664 1.00 55.97 78 HIS A CA 1
ATOM 602 C C . HIS A 1 78 ? 7.443 -10.793 -14.107 1.00 55.97 78 HIS A C 1
ATOM 604 O O . HIS A 1 78 ? 8.205 -11.710 -14.424 1.00 55.97 78 HIS A O 1
ATOM 610 N N . VAL A 1 79 ? 6.650 -10.195 -15.005 1.00 53.62 79 VAL A N 1
ATOM 611 C CA . VAL A 1 79 ? 6.596 -10.574 -16.433 1.00 53.62 79 VAL A CA 1
ATOM 612 C C . VAL A 1 79 ? 7.899 -10.213 -17.163 1.00 53.62 79 VAL A C 1
ATOM 614 O O . VAL A 1 79 ? 8.327 -10.927 -18.078 1.00 53.62 79 VAL A O 1
ATOM 617 N N . GLN A 1 80 ? 8.563 -9.137 -16.742 1.00 49.25 80 GLN A N 1
ATOM 618 C CA . GLN A 1 80 ? 9.822 -8.670 -17.323 1.00 49.25 80 GLN A CA 1
ATOM 619 C C . GLN A 1 80 ? 11.019 -9.528 -16.869 1.00 49.25 80 GLN A C 1
ATOM 621 O O . GLN A 1 80 ? 11.859 -9.897 -17.693 1.00 49.25 80 GLN A O 1
ATOM 626 N N . CYS A 1 81 ? 11.049 -9.942 -15.598 1.00 49.75 81 CYS A N 1
ATOM 627 C CA . CYS A 1 81 ? 12.125 -10.767 -15.037 1.00 49.75 81 CYS A CA 1
ATOM 628 C C . CYS A 1 81 ? 12.101 -12.220 -15.568 1.00 49.75 81 CYS A C 1
ATOM 630 O O . CYS A 1 81 ? 13.149 -12.779 -15.905 1.00 49.75 81 CYS A O 1
ATOM 632 N N . GLN A 1 82 ? 10.911 -12.812 -15.776 1.00 46.62 82 GLN A N 1
ATOM 633 C CA . GLN A 1 82 ? 10.789 -14.130 -16.427 1.00 46.62 82 GLN A CA 1
ATOM 634 C C . GLN A 1 82 ? 11.267 -14.121 -17.891 1.00 46.62 82 GLN A C 1
ATOM 636 O O . GLN A 1 82 ? 11.931 -15.063 -18.328 1.00 46.62 82 GLN A O 1
ATOM 641 N N . ASN A 1 83 ? 10.995 -13.050 -18.648 1.00 47.72 83 ASN A N 1
ATOM 642 C CA . ASN A 1 83 ? 11.471 -12.921 -20.032 1.00 47.72 83 ASN A CA 1
ATOM 643 C C . ASN A 1 83 ? 13.002 -12.817 -20.123 1.00 47.72 83 ASN A C 1
ATOM 645 O O . ASN A 1 83 ? 13.609 -13.337 -21.063 1.00 47.72 83 ASN A O 1
ATOM 649 N N . GLN A 1 84 ? 13.647 -12.168 -19.151 1.00 48.00 84 GLN A N 1
ATOM 650 C CA . GLN A 1 84 ? 15.103 -12.039 -19.140 1.00 48.00 84 GLN A CA 1
ATOM 651 C C . GLN A 1 84 ? 15.794 -13.351 -18.738 1.00 48.00 84 GLN A C 1
ATOM 653 O O . GLN A 1 84 ? 16.779 -13.729 -19.373 1.00 48.00 84 GLN A O 1
ATOM 658 N N . GLN A 1 85 ? 15.238 -14.110 -17.786 1.00 47.38 85 GLN A N 1
ATOM 659 C CA . GLN A 1 85 ? 15.745 -15.446 -17.436 1.00 47.38 85 GLN A CA 1
ATOM 660 C C . GLN A 1 85 ? 15.593 -16.460 -18.585 1.00 47.38 85 GLN A C 1
ATOM 662 O O . GLN A 1 85 ? 16.525 -17.221 -18.847 1.00 47.38 85 GLN A O 1
ATOM 667 N N . GLN A 1 86 ? 14.484 -16.429 -19.338 1.00 48.88 86 GLN A N 1
ATOM 668 C CA . GLN A 1 86 ? 14.317 -17.286 -20.522 1.00 48.88 86 GLN A CA 1
ATOM 669 C C . GLN A 1 86 ? 15.295 -16.930 -21.657 1.00 48.88 86 GLN A C 1
ATOM 671 O O . GLN A 1 86 ? 15.811 -17.827 -22.321 1.00 48.88 86 GLN A O 1
ATOM 676 N N . LYS A 1 87 ? 15.640 -15.648 -21.853 1.00 44.75 87 LYS A N 1
ATOM 677 C CA . LYS A 1 87 ? 16.666 -15.245 -22.838 1.00 44.75 87 LYS A CA 1
ATOM 678 C C . LYS A 1 87 ? 18.087 -15.681 -22.468 1.00 44.75 87 LYS A C 1
ATOM 680 O O . LYS A 1 87 ? 18.891 -15.900 -23.372 1.00 44.75 87 LYS A O 1
ATOM 685 N N . ILE A 1 88 ? 18.408 -15.802 -21.179 1.00 49.72 88 ILE A N 1
ATOM 686 C CA . ILE A 1 88 ? 19.740 -16.231 -20.719 1.00 49.72 88 ILE A CA 1
ATOM 687 C C . ILE A 1 88 ? 19.885 -17.757 -20.822 1.00 49.72 88 ILE A C 1
ATOM 689 O O . ILE A 1 88 ? 20.933 -18.236 -21.250 1.00 49.72 88 ILE A O 1
ATOM 693 N N . LEU A 1 89 ? 18.827 -18.520 -20.523 1.00 45.06 89 LEU A N 1
ATOM 694 C CA . LEU A 1 89 ? 18.850 -19.985 -20.622 1.00 45.06 89 LEU A CA 1
ATOM 695 C C . LEU A 1 89 ? 18.960 -20.488 -22.076 1.00 45.06 89 LEU A C 1
ATOM 697 O O . LEU A 1 89 ? 19.579 -21.519 -22.318 1.00 45.06 89 LEU A O 1
ATOM 701 N N . CYS A 1 90 ? 18.447 -19.739 -23.057 1.00 51.75 90 CYS A N 1
ATOM 702 C CA . CYS A 1 90 ? 18.509 -20.116 -24.476 1.00 51.75 90 CYS A CA 1
ATOM 703 C C . CYS A 1 90 ? 19.828 -19.754 -25.191 1.00 51.75 90 CYS A C 1
ATOM 705 O O . CYS A 1 90 ? 19.947 -20.005 -26.388 1.00 51.75 90 CYS A O 1
ATOM 707 N N . ARG A 1 91 ? 20.816 -19.149 -24.509 1.00 47.03 91 ARG A N 1
ATOM 708 C CA . ARG A 1 91 ? 22.106 -18.765 -25.128 1.00 47.03 91 ARG A CA 1
ATOM 709 C C . ARG A 1 91 ? 23.235 -19.778 -24.892 1.00 47.03 91 ARG A C 1
ATOM 711 O O . ARG A 1 91 ? 24.321 -19.608 -25.440 1.00 47.03 91 ARG A O 1
ATOM 718 N N . SER A 1 92 ? 22.979 -20.835 -24.124 1.00 48.78 92 SER A N 1
ATOM 719 C CA . SER A 1 92 ? 23.981 -21.826 -23.716 1.00 48.78 92 SER A CA 1
ATOM 720 C C . SER A 1 92 ? 23.849 -23.146 -24.478 1.00 48.78 92 SER A C 1
ATOM 722 O O . SER A 1 92 ? 23.692 -24.194 -23.868 1.00 48.78 92 SER A O 1
ATOM 724 N N . THR A 1 93 ? 23.941 -23.096 -25.807 1.00 51.50 93 THR A N 1
ATOM 725 C CA . THR A 1 93 ? 24.359 -24.246 -26.630 1.00 51.50 93 THR A CA 1
ATOM 726 C C . THR A 1 93 ? 25.067 -23.753 -27.895 1.00 51.50 93 THR A C 1
ATOM 728 O O . THR A 1 93 ? 24.397 -23.408 -28.871 1.00 51.50 93 THR A O 1
ATOM 731 N N . PRO A 1 94 ? 26.405 -23.716 -27.925 1.00 48.53 94 PRO A N 1
ATOM 732 C CA . PRO A 1 94 ? 27.157 -24.043 -29.122 1.00 48.53 94 PRO A CA 1
ATOM 733 C C . PRO A 1 94 ? 27.400 -25.561 -29.164 1.00 48.53 94 PRO A C 1
ATOM 735 O O . PRO A 1 94 ? 27.598 -26.188 -28.124 1.00 48.53 94 PRO A O 1
ATOM 738 N N . CYS A 1 95 ? 27.312 -26.120 -30.370 1.00 39.88 95 CYS A N 1
ATOM 739 C CA . CYS A 1 95 ? 27.607 -27.512 -30.701 1.00 39.88 95 CYS A CA 1
ATOM 740 C C . CYS A 1 95 ? 28.990 -27.976 -30.224 1.00 39.88 95 CYS A C 1
ATOM 742 O O . CYS A 1 95 ? 29.916 -27.132 -30.201 1.00 39.88 95 CYS A O 1
#

Secondary structure (DSSP, 8-state):
-HHHHHHHHHHHHHHHHHHHHHHHHHHHHTTS-SSHHHHHHHHHHHHHHHHHHHHHTS--HHHHHHHHHHHHHHHHHHHHHHHHHHHHHTT----

Sequence (95 aa):
MLETGIISQIKLASVKLAMKCMKRVSAGLEIVDGGPEEEELIVQGVRFAFRVHQFAGGFDVETMRAFQELRDKTRSCHVQCQNQQQKILCRSTPC

Organism: Rhizophora mucronata (NCBI:txid61149)